Protein AF-A0A7W9LEF4-F1 (afdb_monomer_lite)

Secondary structure (DSSP, 8-state):
-HHHHHHHHHHHHHHHT-HHHHHHHHTT-EEETTEEE--------

pLDDT: mean 72.28, std 9.7, range [47.97, 84.5]

Radius of gyration: 15.51 Å; chains: 1; bounding box: 40×18×42 Å

Organism: NCBI:txid882448

Structure (mmCIF, N/CA/C/O backbone):
data_AF-A0A7W9LEF4-F1
#
_entry.id   AF-A0A7W9LEF4-F1
#
loop_
_atom_site.group_PDB
_atom_site.id
_atom_site.type_symbol
_atom_site.label_atom_id
_atom_site.label_alt_id
_atom_site.label_comp_id
_atom_site.label_asym_id
_atom_site.label_entity_id
_atom_site.label_seq_id
_atom_site.pdbx_PDB_ins_code
_atom_site.Cartn_x
_atom_site.Cartn_y
_atom_site.Cartn_z
_atom_site.occupancy
_atom_site.B_iso_or_equiv
_atom_site.auth_seq_id
_atom_site.auth_comp_id
_atom_site.auth_asym_id
_atom_site.auth_atom_id
_atom_site.pdbx_PDB_model_num
ATOM 1 N N . MET A 1 1 ? -19.906 -5.883 14.273 1.00 62.78 1 MET A N 1
ATOM 2 C CA . MET A 1 1 ? -18.573 -6.525 14.158 1.00 62.78 1 MET A CA 1
ATOM 3 C C . MET A 1 1 ? -17.658 -5.898 13.093 1.00 62.78 1 MET A C 1
ATOM 5 O O . MET A 1 1 ? -16.454 -6.066 13.206 1.00 62.78 1 MET A O 1
ATOM 9 N N . ALA A 1 2 ? -18.169 -5.156 12.099 1.00 72.50 2 ALA A N 1
ATOM 10 C CA . ALA A 1 2 ? -17.352 -4.579 11.019 1.00 72.50 2 ALA A CA 1
ATOM 11 C C . ALA A 1 2 ? -16.326 -3.518 11.475 1.00 72.50 2 ALA A C 1
ATOM 13 O O . ALA A 1 2 ? -15.201 -3.511 10.989 1.00 72.50 2 ALA A O 1
ATOM 14 N N . VAL A 1 3 ? -16.675 -2.668 12.448 1.00 76.50 3 VAL A N 1
ATOM 15 C CA . VAL A 1 3 ? -15.809 -1.563 12.911 1.00 76.50 3 VAL A CA 1
ATOM 16 C C . VAL A 1 3 ? -14.469 -2.064 13.463 1.00 76.50 3 VAL A C 1
ATOM 18 O O . VAL A 1 3 ? -13.424 -1.601 13.028 1.00 76.50 3 VAL A O 1
ATOM 21 N N . LYS A 1 4 ? -14.477 -3.092 14.321 1.00 82.94 4 LYS A N 1
ATOM 22 C CA . LYS A 1 4 ? -13.246 -3.665 14.901 1.00 82.94 4 LYS A CA 1
ATOM 23 C C . LYS A 1 4 ? -12.325 -4.309 13.857 1.00 82.94 4 LYS A C 1
ATOM 25 O O . LYS A 1 4 ? -11.103 -4.284 14.003 1.00 82.94 4 LYS A O 1
ATOM 30 N N . LEU A 1 5 ? -12.908 -4.886 12.802 1.00 75.00 5 LEU A N 1
ATOM 31 C CA . LEU A 1 5 ? -12.151 -5.451 11.681 1.00 75.00 5 LEU A CA 1
ATOM 32 C C . LEU A 1 5 ? -11.490 -4.339 10.856 1.00 75.00 5 LEU A C 1
ATOM 34 O O . LEU A 1 5 ? -10.323 -4.463 10.494 1.00 75.00 5 LEU A O 1
ATOM 38 N N . ILE A 1 6 ? -12.201 -3.231 10.628 1.00 77.12 6 ILE A N 1
ATOM 39 C CA . ILE A 1 6 ? -11.677 -2.049 9.929 1.00 77.12 6 ILE A CA 1
ATOM 40 C C . ILE A 1 6 ? -10.571 -1.366 10.750 1.00 77.12 6 ILE A C 1
ATOM 42 O O . ILE A 1 6 ? -9.543 -1.001 10.187 1.00 77.12 6 ILE A O 1
ATOM 46 N N . GLU A 1 7 ? -10.722 -1.241 12.070 1.00 79.69 7 GLU A N 1
ATOM 47 C CA . GLU A 1 7 ? -9.690 -0.687 12.964 1.00 79.69 7 GLU A CA 1
ATOM 48 C C . GLU A 1 7 ? -8.418 -1.549 12.998 1.00 79.69 7 GLU A C 1
ATOM 50 O O . GLU A 1 7 ? -7.306 -1.032 12.888 1.00 79.69 7 GLU A O 1
ATOM 55 N N . SER A 1 8 ? -8.567 -2.876 13.073 1.00 75.19 8 SER A N 1
ATOM 56 C CA . SER A 1 8 ? -7.427 -3.806 13.037 1.00 75.19 8 SER A CA 1
ATOM 57 C C . SER A 1 8 ? -6.705 -3.765 11.685 1.00 75.19 8 SER A C 1
ATOM 59 O O . SER A 1 8 ? -5.475 -3.830 11.624 1.00 75.19 8 SER A O 1
ATOM 61 N N . ALA A 1 9 ? -7.463 -3.604 10.595 1.00 73.19 9 ALA A N 1
ATOM 62 C CA . ALA A 1 9 ? -6.912 -3.409 9.262 1.00 73.19 9 ALA A CA 1
ATOM 63 C C . ALA A 1 9 ? -6.212 -2.048 9.120 1.00 73.19 9 ALA A C 1
ATOM 65 O O . ALA A 1 9 ? -5.140 -1.997 8.531 1.00 73.19 9 ALA A O 1
ATOM 66 N N . GLN A 1 10 ? -6.738 -0.965 9.707 1.00 68.44 10 GLN A N 1
A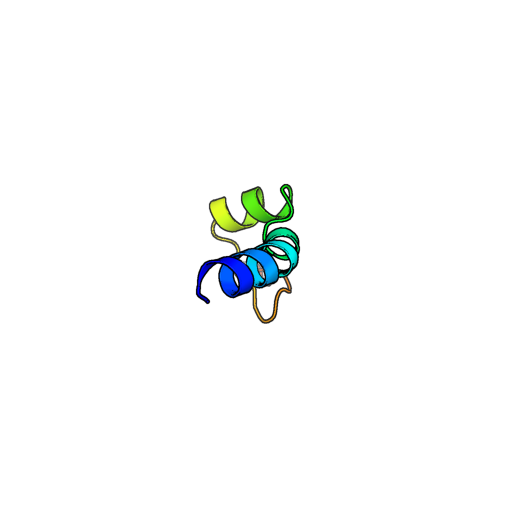TOM 67 C CA . GLN A 1 10 ? -6.135 0.378 9.666 1.00 68.44 10 GLN A CA 1
ATOM 68 C C . GLN A 1 10 ? -4.719 0.413 10.251 1.00 68.44 10 GLN A C 1
ATOM 70 O O . GLN A 1 10 ? -3.814 0.966 9.622 1.00 68.44 10 GLN A O 1
ATOM 75 N N . THR A 1 11 ? -4.492 -0.224 11.404 1.00 66.44 11 THR A N 1
ATOM 76 C CA . THR A 1 11 ? -3.148 -0.317 12.007 1.00 66.44 11 THR A CA 1
ATOM 77 C C . THR A 1 11 ? -2.164 -1.036 11.084 1.00 66.44 11 THR A C 1
ATOM 79 O O . THR A 1 11 ? -1.005 -0.641 10.978 1.00 66.44 11 THR A O 1
ATOM 82 N N . ARG A 1 12 ? -2.633 -2.054 10.355 1.00 64.94 12 ARG A N 1
ATOM 83 C CA . ARG A 1 12 ? -1.810 -2.824 9.415 1.00 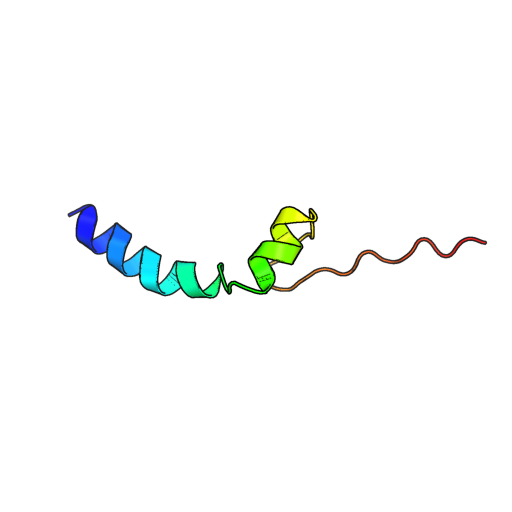64.94 12 ARG A CA 1
ATOM 84 C C . ARG A 1 12 ? -1.666 -2.154 8.041 1.00 64.94 12 ARG A C 1
ATOM 86 O O . ARG A 1 12 ? -0.650 -2.338 7.383 1.00 64.94 12 ARG A O 1
ATOM 93 N N . TRP A 1 13 ? -2.636 -1.345 7.618 1.00 58.28 13 TRP A N 1
ATOM 94 C CA . TRP A 1 13 ? -2.648 -0.633 6.334 1.00 58.28 13 TRP A CA 1
ATOM 95 C C . TRP A 1 13 ? -1.890 0.692 6.370 1.00 58.28 13 TRP A C 1
ATOM 97 O O . TRP A 1 13 ? -1.346 1.101 5.349 1.00 58.28 13 TRP A O 1
ATOM 107 N N . ARG A 1 14 ? -1.766 1.349 7.531 1.00 60.06 14 ARG A N 1
ATOM 108 C CA . ARG A 1 14 ? -0.883 2.521 7.660 1.00 60.06 14 ARG A CA 1
ATOM 109 C C . ARG A 1 14 ? 0.591 2.195 7.429 1.00 60.06 14 ARG A C 1
ATOM 111 O O . ARG A 1 14 ? 1.310 3.063 6.952 1.00 60.06 14 ARG A O 1
ATOM 118 N N . ALA A 1 15 ? 1.015 0.955 7.677 1.00 58.97 15 ALA A N 1
ATOM 119 C CA . ALA A 1 15 ? 2.347 0.488 7.293 1.00 58.97 15 ALA A CA 1
ATOM 120 C C . ALA A 1 15 ? 2.526 0.431 5.763 1.00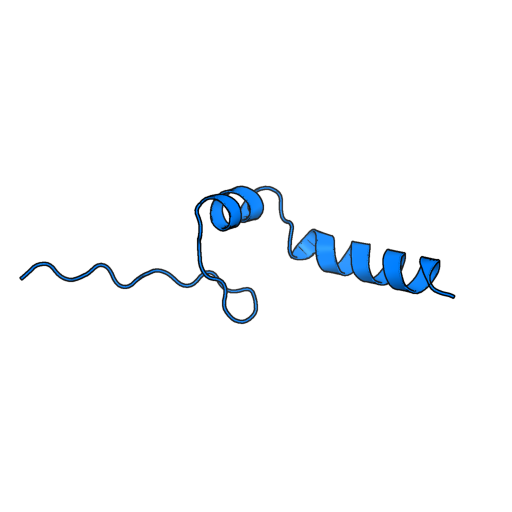 58.97 15 ALA A C 1
ATOM 122 O O . ALA A 1 15 ? 3.591 0.769 5.258 1.00 58.97 15 ALA A O 1
ATOM 123 N N . ILE A 1 16 ? 1.469 0.071 5.024 1.00 55.66 16 ILE A N 1
ATOM 124 C CA . ILE A 1 16 ? 1.461 0.055 3.550 1.00 55.66 16 ILE A CA 1
ATOM 125 C C . ILE A 1 16 ? 1.418 1.492 2.998 1.00 55.66 16 ILE A C 1
ATOM 127 O O . ILE A 1 16 ? 2.037 1.795 1.983 1.00 55.66 16 ILE A O 1
ATOM 131 N N . ASN A 1 17 ? 0.753 2.404 3.715 1.00 58.50 17 ASN A N 1
ATOM 132 C CA . ASN A 1 17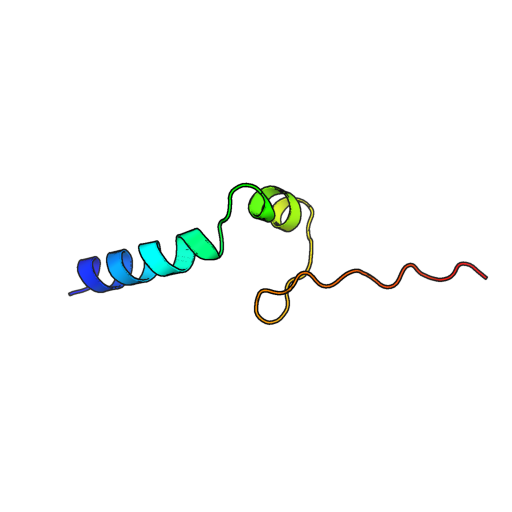 ? 0.620 3.818 3.361 1.00 58.50 17 ASN A CA 1
ATOM 133 C C . ASN A 1 17 ? 1.646 4.711 4.075 1.00 58.50 17 ASN A C 1
ATOM 135 O O . ASN A 1 17 ? 1.303 5.821 4.496 1.00 58.50 17 ASN A O 1
ATOM 139 N N . GLY A 1 18 ? 2.896 4.262 4.229 1.00 69.81 18 GLY A N 1
ATOM 140 C CA . GLY A 1 18 ? 3.967 5.171 4.636 1.00 69.81 18 GLY A CA 1
ATOM 141 C C . GLY A 1 18 ? 3.930 6.399 3.721 1.00 69.81 18 GLY A C 1
ATOM 142 O O . GLY A 1 18 ? 3.951 6.240 2.503 1.00 69.81 18 GLY A O 1
ATOM 143 N N . VAL A 1 19 ? 3.822 7.614 4.277 1.00 70.56 19 VAL A N 1
ATOM 144 C CA . VAL A 1 19 ? 3.644 8.865 3.498 1.00 70.56 19 VAL A CA 1
ATOM 145 C C . VAL A 1 19 ? 4.672 8.978 2.365 1.00 70.56 19 VAL A C 1
ATOM 147 O O . VAL A 1 19 ? 4.371 9.487 1.289 1.00 70.56 19 VAL A O 1
ATOM 150 N N . HIS A 1 20 ? 5.863 8.426 2.579 1.00 73.25 20 HIS A N 1
ATOM 151 C CA . HIS A 1 20 ? 6.923 8.347 1.585 1.00 73.25 20 HIS A CA 1
ATOM 152 C C . HIS A 1 20 ? 6.613 7.407 0.400 1.00 73.25 20 HIS A C 1
ATOM 154 O O . HIS A 1 20 ? 6.865 7.760 -0.749 1.00 73.25 20 HIS A O 1
ATOM 160 N N . LEU A 1 21 ? 5.996 6.247 0.646 1.00 77.81 21 LEU A N 1
ATOM 161 C CA . LEU A 1 21 ? 5.611 5.286 -0.396 1.00 77.81 21 LEU A CA 1
ATOM 162 C C . LEU A 1 21 ? 4.413 5.771 -1.223 1.00 77.81 21 LEU A C 1
ATOM 164 O O . LEU A 1 21 ? 4.288 5.415 -2.392 1.00 77.81 21 LEU A O 1
ATOM 168 N N . VAL A 1 22 ? 3.560 6.635 -0.658 1.00 76.75 22 VAL A N 1
ATOM 169 C CA . VAL A 1 22 ? 2.410 7.222 -1.373 1.00 76.75 22 VAL A CA 1
ATOM 170 C C . VAL A 1 22 ? 2.856 7.997 -2.615 1.00 76.75 22 VAL A C 1
ATOM 172 O O . VAL A 1 22 ? 2.172 7.946 -3.638 1.00 76.75 22 VAL A O 1
ATOM 175 N N . ALA A 1 23 ? 4.001 8.685 -2.561 1.00 81.12 23 ALA A N 1
ATOM 176 C CA . ALA A 1 23 ? 4.555 9.375 -3.726 1.00 81.12 23 ALA A CA 1
ATOM 177 C C . ALA A 1 23 ? 4.934 8.389 -4.846 1.00 81.12 23 ALA A C 1
ATOM 179 O O . ALA A 1 23 ? 4.607 8.629 -6.006 1.00 81.12 23 ALA A O 1
ATOM 180 N N . LEU A 1 24 ? 5.542 7.252 -4.491 1.00 80.56 24 LEU A N 1
ATOM 181 C CA . LEU A 1 24 ? 5.932 6.200 -5.435 1.00 80.56 24 LEU A CA 1
ATOM 182 C C . LEU A 1 24 ? 4.710 5.525 -6.073 1.00 80.56 24 LEU A C 1
ATOM 184 O O . LEU A 1 24 ? 4.661 5.359 -7.289 1.00 80.56 24 LEU A O 1
ATOM 188 N N . VAL A 1 25 ? 3.683 5.207 -5.279 1.00 79.12 25 VAL A N 1
ATOM 189 C CA . VAL A 1 25 ? 2.424 4.637 -5.789 1.00 79.12 25 VAL A CA 1
ATOM 190 C C . VAL A 1 25 ? 1.723 5.615 -6.736 1.00 79.12 25 VAL A C 1
ATOM 192 O O . VAL A 1 25 ? 1.279 5.215 -7.810 1.00 79.12 25 VAL A O 1
ATOM 195 N N . ARG A 1 26 ? 1.668 6.911 -6.394 1.00 77.69 26 ARG A N 1
ATOM 196 C CA . ARG A 1 26 ? 1.110 7.948 -7.284 1.00 77.69 26 ARG A CA 1
ATOM 197 C C . ARG A 1 26 ? 1.896 8.101 -8.585 1.00 77.69 26 ARG A C 1
ATOM 199 O O . ARG A 1 26 ? 1.293 8.404 -9.608 1.00 77.69 26 ARG A O 1
ATOM 206 N N . ALA A 1 27 ? 3.208 7.881 -8.553 1.00 84.50 27 ALA A N 1
ATOM 207 C CA . ALA A 1 27 ? 4.060 7.873 -9.738 1.00 84.50 27 ALA A CA 1
ATOM 208 C C . ALA A 1 27 ? 3.929 6.585 -10.582 1.00 84.50 27 ALA A C 1
ATOM 210 O O . ALA A 1 27 ? 4.557 6.483 -11.633 1.00 84.50 27 ALA A O 1
ATOM 211 N N . GLY A 1 28 ? 3.117 5.611 -10.151 1.00 81.56 28 GLY A N 1
ATOM 212 C CA . GLY A 1 28 ? 2.890 4.355 -10.870 1.00 81.56 28 GLY A CA 1
ATOM 213 C C . GLY A 1 28 ? 3.947 3.278 -10.609 1.00 81.56 28 GLY A C 1
ATOM 214 O O . GLY A 1 28 ? 4.111 2.372 -11.427 1.00 81.56 28 GLY A O 1
ATOM 215 N N . ALA A 1 29 ? 4.680 3.364 -9.496 1.00 83.81 29 ALA A N 1
ATOM 216 C CA . ALA A 1 29 ? 5.638 2.337 -9.105 1.00 83.81 29 ALA A CA 1
ATOM 217 C C . ALA A 1 29 ? 4.947 0.992 -8.817 1.00 83.81 29 ALA A C 1
ATOM 219 O O . ALA A 1 29 ? 3.862 0.942 -8.234 1.00 83.81 29 ALA A O 1
ATOM 220 N N . THR A 1 30 ? 5.590 -0.110 -9.213 1.00 84.06 30 THR A N 1
ATOM 221 C CA . THR A 1 30 ? 5.082 -1.468 -8.976 1.00 84.06 30 THR A CA 1
ATOM 222 C C . THR A 1 30 ? 5.677 -2.028 -7.691 1.00 84.06 30 THR A C 1
ATOM 224 O O . THR A 1 30 ? 6.890 -1.985 -7.496 1.00 84.06 30 THR A O 1
ATOM 227 N N . PHE A 1 31 ? 4.821 -2.579 -6.832 1.00 80.75 31 PHE A N 1
ATOM 228 C CA . PHE A 1 31 ? 5.231 -3.283 -5.622 1.00 80.75 31 PHE A CA 1
ATOM 229 C C . PHE A 1 31 ? 4.815 -4.749 -5.720 1.00 80.75 31 PHE A C 1
ATOM 231 O O . PHE A 1 31 ? 3.667 -5.043 -6.055 1.00 80.75 31 PHE A O 1
ATOM 238 N N . ILE A 1 32 ? 5.730 -5.661 -5.397 1.00 83.00 32 ILE A N 1
ATOM 239 C CA . ILE A 1 32 ? 5.460 -7.100 -5.286 1.00 83.00 32 ILE A CA 1
ATOM 240 C C . ILE A 1 32 ? 5.795 -7.499 -3.852 1.00 83.00 32 ILE A C 1
ATOM 242 O O . ILE A 1 32 ? 6.875 -7.191 -3.361 1.00 83.00 32 ILE A O 1
ATOM 246 N N . GLU A 1 33 ? 4.830 -8.094 -3.146 1.00 81.06 33 GLU A N 1
ATOM 247 C CA . GLU A 1 33 ? 4.974 -8.493 -1.731 1.00 81.06 33 GLU A CA 1
ATOM 248 C C . GLU A 1 33 ? 5.412 -7.350 -0.784 1.00 81.06 33 GLU A C 1
ATOM 250 O O . GLU A 1 33 ? 6.000 -7.576 0.271 1.00 81.06 33 GLU A O 1
ATOM 255 N N . GLY A 1 34 ? 5.105 -6.098 -1.143 1.00 76.12 34 GLY A N 1
ATOM 256 C CA . GLY A 1 34 ? 5.484 -4.907 -0.372 1.00 76.12 34 GLY A CA 1
ATOM 257 C C . GLY A 1 34 ? 6.900 -4.387 -0.645 1.00 76.12 34 GLY A C 1
ATOM 258 O O . GLY A 1 34 ? 7.290 -3.382 -0.057 1.00 76.12 34 GLY A O 1
ATOM 259 N N . GLN A 1 35 ? 7.647 -5.017 -1.553 1.00 79.81 35 GLN A N 1
ATOM 260 C CA . GLN A 1 35 ? 8.942 -4.539 -2.032 1.00 79.81 35 GLN A CA 1
ATOM 261 C C . GLN A 1 35 ? 8.763 -3.718 -3.309 1.00 79.81 35 GLN A C 1
ATOM 263 O O . GLN A 1 35 ? 8.001 -4.104 -4.199 1.00 79.81 35 GLN A O 1
ATOM 268 N N . LEU A 1 36 ? 9.455 -2.579 -3.392 1.00 82.81 36 LEU A N 1
ATOM 269 C CA . LEU A 1 36 ? 9.497 -1.765 -4.605 1.00 82.81 36 LEU A CA 1
ATOM 270 C C . LEU A 1 36 ? 10.268 -2.528 -5.683 1.00 82.81 36 LEU A C 1
ATOM 272 O O . LEU A 1 36 ? 11.420 -2.897 -5.473 1.00 82.81 36 LEU A O 1
ATOM 276 N N . VAL A 1 37 ? 9.641 -2.740 -6.836 1.00 84.44 37 VAL A N 1
ATOM 277 C CA . VAL A 1 37 ? 10.300 -3.355 -7.988 1.00 84.44 37 VAL A CA 1
ATOM 278 C C . VAL A 1 37 ? 10.854 -2.248 -8.872 1.00 84.44 37 VAL A C 1
ATOM 280 O O . VAL A 1 37 ? 10.095 -1.499 -9.493 1.00 84.44 37 VAL A O 1
ATOM 283 N N . GLU A 1 38 ? 12.179 -2.143 -8.933 1.00 78.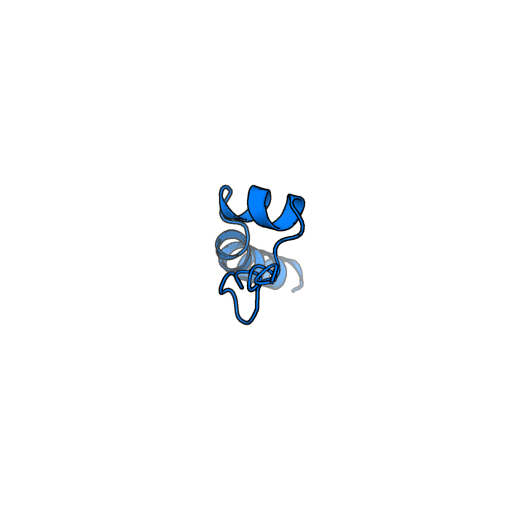06 38 GLU A N 1
ATOM 284 C CA . GLU A 1 38 ? 12.846 -1.276 -9.899 1.00 78.06 38 GLU A CA 1
ATOM 285 C C . GLU A 1 38 ? 12.598 -1.809 -11.315 1.00 78.06 38 GLU A C 1
ATOM 287 O O . GLU A 1 38 ? 12.682 -3.010 -11.585 1.00 78.06 38 GLU A O 1
ATOM 292 N N . ARG A 1 39 ? 12.246 -0.913 -12.241 1.00 73.62 39 ARG A N 1
ATOM 293 C CA . ARG A 1 39 ? 12.178 -1.273 -13.658 1.00 73.62 39 ARG A CA 1
ATOM 294 C C . ARG A 1 39 ? 13.616 -1.536 -14.115 1.00 73.62 39 ARG A C 1
ATOM 296 O O . ARG A 1 39 ? 14.417 -0.617 -13.961 1.00 73.62 39 ARG A O 1
ATOM 303 N N . PRO A 1 40 ? 13.933 -2.688 -14.741 1.00 59.75 40 PRO A N 1
ATOM 304 C CA . PRO A 1 40 ? 15.189 -2.810 -15.459 1.00 59.75 40 PRO A CA 1
ATOM 305 C C . PRO A 1 40 ? 15.164 -1.731 -16.535 1.00 59.75 40 PRO A C 1
ATOM 307 O O . PRO A 1 40 ? 14.314 -1.750 -17.436 1.00 59.75 40 PRO A O 1
ATOM 310 N N . GLU A 1 41 ? 16.016 -0.724 -16.379 1.00 62.78 41 GLU A N 1
ATOM 311 C CA . GLU A 1 41 ? 16.250 0.250 -17.426 1.00 62.78 41 GLU A CA 1
ATOM 312 C C . GLU A 1 41 ? 16.529 -0.533 -18.704 1.00 62.78 41 GLU A C 1
ATO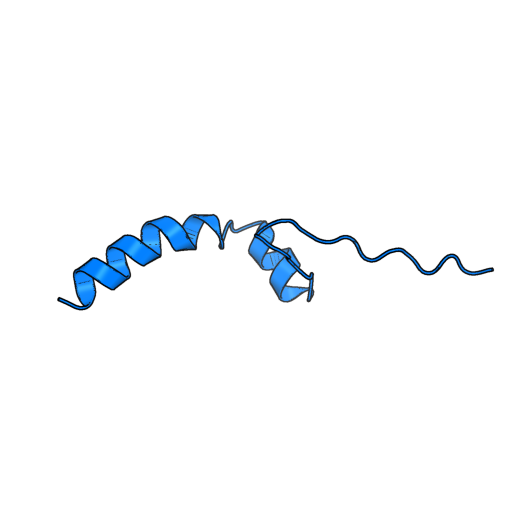M 314 O O . GLU A 1 41 ? 17.354 -1.448 -18.724 1.00 62.78 41 GLU A O 1
ATOM 319 N N . LYS A 1 42 ? 15.752 -0.261 -19.760 1.00 58.59 42 LYS A N 1
ATOM 320 C CA . LYS A 1 42 ? 16.085 -0.794 -21.077 1.00 58.59 42 LYS A CA 1
ATOM 321 C C . LYS A 1 42 ? 17.521 -0.355 -21.318 1.00 58.59 42 LYS A C 1
ATOM 323 O O . LYS A 1 42 ? 17.741 0.838 -21.507 1.00 58.59 42 LYS A O 1
ATOM 328 N N . ALA A 1 43 ? 18.460 -1.298 -21.274 1.00 60.06 43 ALA A N 1
ATOM 329 C CA . ALA A 1 43 ? 19.786 -1.105 -21.819 1.00 60.06 43 ALA A CA 1
ATOM 330 C C . ALA A 1 43 ? 19.557 -0.705 -23.276 1.00 60.06 43 ALA A C 1
ATOM 332 O O . ALA A 1 43 ? 19.163 -1.522 -24.112 1.00 60.06 43 ALA A O 1
ATOM 333 N N . VAL A 1 44 ? 19.634 0.599 -23.525 1.00 57.06 44 VAL A N 1
ATOM 334 C CA . VAL A 1 44 ? 19.646 1.149 -24.869 1.00 57.06 44 VAL A CA 1
ATOM 335 C C . VAL A 1 44 ? 20.962 0.658 -25.453 1.00 57.06 44 VAL A C 1
ATOM 337 O O . VAL A 1 44 ? 22.022 0.965 -24.908 1.00 57.06 44 VAL A O 1
ATOM 340 N N . ALA A 1 45 ? 20.850 -0.211 -26.456 1.00 47.97 45 ALA A N 1
ATOM 341 C CA . ALA A 1 45 ? 21.972 -0.695 -27.248 1.00 47.97 45 ALA A CA 1
ATOM 342 C C . ALA A 1 45 ? 22.643 0.454 -28.009 1.00 47.97 45 ALA A C 1
ATOM 344 O O . ALA A 1 45 ? 21.916 1.404 -28.389 1.00 47.97 45 ALA A O 1
#

Foldseek 3Di:
DVVVVVVVVVVVCVVLPVVVCVVVVVVVFDDDPSHTDDDPDPPPD

Sequence (45 aa):
MAVKLIESAQTRWRAINGVHLVALVRAGATFIEGQLVERPEKAVA